Protein AF-R9KFT6-F1 (afdb_monomer_lite)

Foldseek 3Di:
DPPPPPDDDPVRLVVLLVCVVVVVDDLVRCCVVVVDHSVRNVVSNVD

pLDDT: mean 81.94, std 12.47, range [38.47, 91.25]

Structure (mmCIF, N/CA/C/O backbone):
data_AF-R9KFT6-F1
#
_entry.id   AF-R9KFT6-F1
#
loop_
_atom_site.group_PDB
_atom_site.id
_atom_site.type_symbol
_atom_site.label_atom_id
_atom_site.label_alt_id
_atom_site.label_comp_id
_atom_site.label_asym_id
_atom_site.label_entity_id
_atom_site.label_seq_id
_atom_site.pdbx_PDB_ins_code
_atom_site.Cartn_x
_atom_site.Cartn_y
_atom_site.Cartn_z
_atom_site.occupancy
_atom_site.B_iso_or_equiv
_atom_site.auth_seq_id
_atom_site.auth_comp_id
_atom_site.auth_asym_id
_atom_site.auth_atom_id
_atom_site.pdbx_PDB_model_num
ATOM 1 N N . MET A 1 1 ? -0.211 -3.785 28.573 1.00 38.47 1 MET A N 1
ATOM 2 C CA . MET A 1 1 ? 0.899 -3.243 27.756 1.00 38.47 1 MET A CA 1
ATOM 3 C C . MET A 1 1 ? 0.348 -2.920 26.375 1.00 38.47 1 MET A C 1
ATOM 5 O O . MET A 1 1 ? 0.096 -3.840 25.603 1.00 38.47 1 MET A O 1
ATOM 9 N N . ALA A 1 2 ? 0.037 -1.651 26.102 1.00 48.59 2 ALA A N 1
ATOM 10 C CA . ALA A 1 2 ? -0.505 -1.247 24.808 1.00 48.59 2 ALA A CA 1
ATOM 11 C C . ALA A 1 2 ? 0.616 -1.333 23.771 1.00 48.59 2 ALA A C 1
ATOM 13 O O . ALA A 1 2 ? 1.585 -0.577 23.806 1.00 48.59 2 ALA A O 1
ATOM 14 N N . LYS A 1 3 ? 0.519 -2.328 22.891 1.00 51.09 3 LYS A N 1
ATOM 15 C CA . LYS A 1 3 ? 1.410 -2.467 21.744 1.00 51.09 3 LYS A CA 1
ATOM 16 C C . LYS A 1 3 ? 1.102 -1.256 20.877 1.00 51.09 3 LYS A C 1
ATOM 18 O O . LYS A 1 3 ? -0.003 -1.173 20.350 1.00 51.09 3 LYS A O 1
ATOM 23 N N . ASN A 1 4 ? 2.026 -0.306 20.795 1.00 55.00 4 ASN A N 1
ATOM 24 C CA . ASN A 1 4 ? 1.918 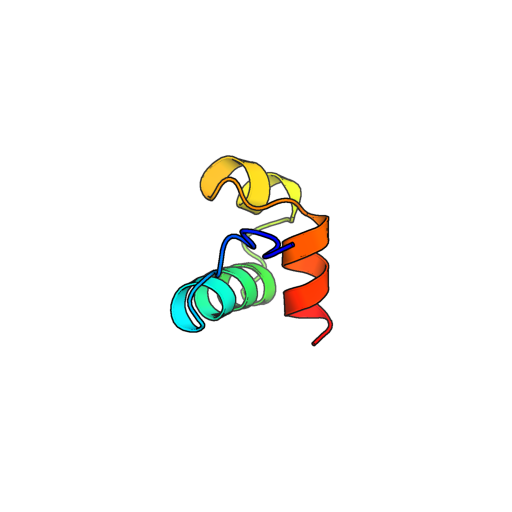0.864 19.932 1.00 55.00 4 ASN A CA 1
ATOM 25 C C . ASN A 1 4 ? 2.028 0.392 18.474 1.00 55.00 4 ASN A C 1
ATOM 27 O O . ASN A 1 4 ? 3.054 0.565 17.817 1.00 55.00 4 ASN A O 1
ATOM 31 N N . GLN A 1 5 ? 1.010 -0.334 18.009 1.00 59.16 5 GLN A N 1
ATOM 32 C CA . GLN A 1 5 ? 0.933 -0.800 16.643 1.00 59.16 5 GLN A CA 1
ATOM 33 C C . GLN A 1 5 ? 0.807 0.451 15.791 1.00 59.16 5 GLN A C 1
ATOM 35 O O . GLN A 1 5 ? -0.083 1.269 16.011 1.00 59.16 5 GLN A O 1
ATOM 40 N N . LYS A 1 6 ? 1.739 0.627 14.853 1.00 65.31 6 LYS A N 1
ATOM 41 C CA . LYS A 1 6 ? 1.575 1.610 13.788 1.00 65.31 6 LYS A CA 1
ATOM 42 C C . LYS A 1 6 ? 0.288 1.239 13.051 1.00 65.31 6 LYS A C 1
ATOM 44 O O . LYS A 1 6 ? 0.273 0.304 12.253 1.00 65.31 6 LYS A O 1
ATOM 49 N N . SER A 1 7 ? -0.804 1.908 13.399 1.00 71.62 7 SER A N 1
ATOM 50 C CA . SER A 1 7 ? -2.083 1.738 12.731 1.00 71.62 7 SER A CA 1
ATOM 51 C C . SER A 1 7 ? -1.986 2.441 11.392 1.00 71.62 7 SER A C 1
ATOM 53 O O . SER A 1 7 ? -2.043 3.664 11.310 1.00 71.62 7 SER A O 1
ATOM 55 N N . TYR A 1 8 ? -1.792 1.656 10.343 1.00 82.00 8 TYR A N 1
ATOM 56 C CA . TYR A 1 8 ? -1.976 2.137 8.985 1.00 82.00 8 TYR A CA 1
ATOM 57 C C . TYR A 1 8 ? -3.469 2.345 8.750 1.00 82.00 8 TYR A C 1
ATOM 59 O O . TYR A 1 8 ? -4.273 1.457 9.064 1.00 82.00 8 TYR A O 1
ATOM 67 N N . THR A 1 9 ? -3.833 3.511 8.221 1.00 86.44 9 THR A N 1
ATOM 68 C CA . THR A 1 9 ? -5.211 3.800 7.826 1.00 86.44 9 THR A CA 1
ATOM 69 C C . THR A 1 9 ? -5.658 2.827 6.737 1.00 86.44 9 THR A C 1
ATOM 71 O O . THR A 1 9 ? -4.840 2.289 5.987 1.00 86.44 9 THR A O 1
ATOM 74 N N . LEU A 1 10 ? -6.965 2.576 6.663 1.00 85.94 10 LEU A N 1
ATOM 75 C CA . LEU A 1 10 ? -7.555 1.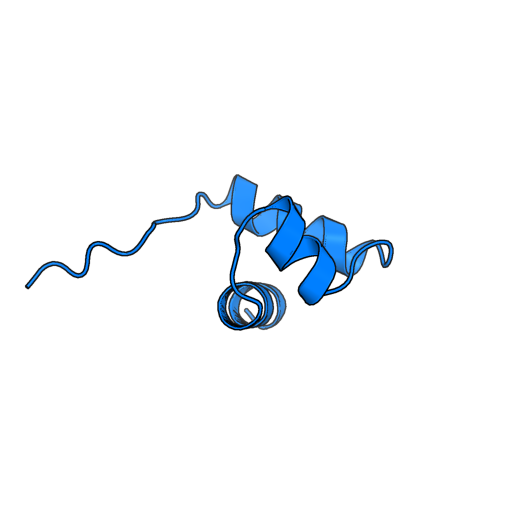718 5.632 1.00 85.94 10 LEU A CA 1
ATOM 76 C C . LEU A 1 10 ? -7.191 2.201 4.225 1.00 85.94 10 LEU A C 1
ATOM 78 O O . LEU A 1 10 ? -6.760 1.393 3.412 1.00 85.94 10 LEU A O 1
ATOM 82 N N . GLU A 1 11 ? -7.261 3.510 3.982 1.00 88.50 11 GLU A N 1
ATOM 83 C CA . GLU A 1 11 ? -6.877 4.126 2.705 1.00 88.50 11 GLU A CA 1
ATOM 84 C C . GLU A 1 11 ? -5.427 3.818 2.327 1.00 88.50 11 GLU A C 1
ATOM 86 O O . GLU A 1 11 ? -5.153 3.402 1.205 1.00 88.50 11 GLU A O 1
ATOM 91 N N . PHE A 1 12 ? -4.499 3.930 3.281 1.00 89.12 12 PHE A N 1
ATOM 92 C CA . PHE A 1 12 ? -3.095 3.629 3.025 1.00 89.12 12 PHE A CA 1
ATOM 93 C C . PHE A 1 12 ? -2.876 2.147 2.704 1.00 89.12 12 PHE A C 1
ATOM 95 O O . PHE A 1 12 ? -2.152 1.815 1.769 1.00 89.12 12 PHE A O 1
ATOM 102 N N . LYS A 1 13 ? -3.528 1.238 3.442 1.00 89.50 13 LYS A N 1
ATOM 103 C CA . LYS A 1 13 ? -3.471 -0.200 3.133 1.00 89.50 13 LYS A CA 1
ATOM 104 C C . LYS A 1 13 ? -4.008 -0.481 1.733 1.00 89.50 13 LYS A C 1
ATOM 106 O O . LYS A 1 13 ? -3.378 -1.221 0.982 1.00 89.50 13 LYS A O 1
ATOM 111 N N . GLN A 1 14 ? -5.144 0.127 1.393 1.00 90.38 14 GLN A N 1
ATOM 112 C CA . GLN A 1 14 ? -5.809 -0.064 0.111 1.00 90.38 14 GLN A CA 1
ATOM 113 C C . GLN A 1 14 ? -4.938 0.426 -1.044 1.00 90.38 14 GLN A C 1
ATOM 115 O O . GLN A 1 14 ? -4.795 -0.300 -2.019 1.00 90.38 14 GLN A O 1
ATOM 120 N N . GLN A 1 15 ? -4.289 1.586 -0.903 1.00 91.19 15 GLN A N 1
ATOM 121 C CA . GLN A 1 15 ? -3.361 2.118 -1.902 1.00 91.19 15 GLN A CA 1
ATOM 122 C C . GLN A 1 15 ? -2.212 1.141 -2.190 1.00 91.19 15 GLN A C 1
ATOM 124 O O . GLN A 1 15 ? -1.878 0.894 -3.343 1.00 91.19 15 GLN A O 1
ATOM 129 N N . ILE A 1 16 ? -1.617 0.551 -1.151 1.00 89.69 16 ILE A N 1
ATOM 130 C CA . ILE A 1 16 ? -0.504 -0.397 -1.305 1.00 89.69 16 ILE A CA 1
ATOM 131 C C . ILE A 1 16 ? -0.967 -1.702 -1.966 1.00 89.69 16 ILE A C 1
ATOM 133 O O . ILE A 1 16 ? -0.268 -2.244 -2.821 1.00 89.69 16 ILE A O 1
ATOM 137 N N . VAL A 1 17 ? -2.140 -2.211 -1.578 1.00 89.19 17 VAL A N 1
ATOM 138 C CA . VAL A 1 17 ? -2.732 -3.415 -2.181 1.00 89.19 17 VAL A CA 1
ATOM 139 C C . VAL A 1 17 ? -3.113 -3.164 -3.641 1.00 89.19 17 VAL A C 1
ATOM 141 O O . VAL A 1 17 ? -2.880 -4.031 -4.477 1.00 89.19 17 VAL A O 1
ATOM 144 N N . ASP A 1 18 ? -3.655 -1.993 -3.965 1.00 91.25 18 ASP A N 1
ATOM 145 C CA . ASP A 1 18 ? -4.008 -1.601 -5.331 1.00 91.25 18 ASP A CA 1
ATOM 146 C C . ASP A 1 18 ? -2.764 -1.492 -6.222 1.00 91.25 18 ASP A C 1
ATOM 148 O O . ASP A 1 18 ? -2.695 -2.155 -7.252 1.00 91.25 18 ASP A O 1
ATOM 152 N N . LEU A 1 19 ? -1.717 -0.793 -5.765 1.00 90.12 19 LEU A N 1
ATOM 153 C CA . LEU A 1 19 ? -0.431 -0.697 -6.469 1.00 90.12 19 LEU A CA 1
ATOM 154 C C . LEU A 1 19 ? 0.204 -2.066 -6.736 1.00 90.12 19 LEU A C 1
ATOM 156 O O . LEU A 1 19 ? 0.827 -2.271 -7.784 1.00 90.12 19 LEU A O 1
ATOM 160 N N . TYR A 1 20 ? 0.070 -2.99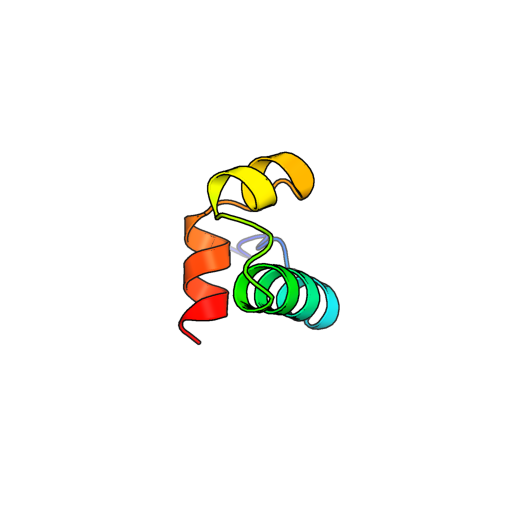6 -5.787 1.00 88.00 20 TYR A N 1
ATOM 161 C CA . TYR A 1 20 ? 0.538 -4.369 -5.951 1.00 88.00 20 TYR A CA 1
ATOM 162 C C . TYR A 1 20 ? -0.294 -5.126 -6.998 1.00 88.00 20 TYR A C 1
ATOM 164 O O . TYR A 1 20 ? 0.272 -5.751 -7.895 1.00 88.00 20 TYR A O 1
ATOM 172 N N . ASN A 1 21 ? -1.627 -5.042 -6.927 1.00 86.69 21 ASN A N 1
ATOM 173 C CA . ASN A 1 21 ? -2.538 -5.694 -7.877 1.00 86.69 21 ASN A CA 1
ATOM 174 C C . ASN A 1 21 ? -2.463 -5.099 -9.289 1.00 86.69 21 ASN A C 1
ATOM 176 O O . ASN A 1 21 ? -2.634 -5.825 -10.265 1.00 86.69 21 ASN A O 1
ATOM 180 N N . ALA A 1 22 ? -2.142 -3.811 -9.411 1.00 88.56 22 ALA A N 1
ATOM 181 C CA . ALA A 1 22 ? -1.885 -3.147 -10.683 1.00 88.56 22 ALA A CA 1
ATOM 182 C C . ALA A 1 22 ? -0.655 -3.723 -11.417 1.00 88.56 22 ALA A C 1
ATOM 184 O O . ALA A 1 22 ? -0.419 -3.391 -12.577 1.00 88.56 22 ALA A O 1
ATOM 185 N N . GLY A 1 23 ? 0.147 -4.578 -10.764 1.00 78.00 23 GLY A N 1
ATOM 186 C CA . GLY A 1 23 ? 1.262 -5.309 -11.374 1.00 78.00 23 GLY A CA 1
ATOM 187 C C . GLY A 1 23 ? 2.511 -4.463 -11.642 1.00 78.00 23 GLY A C 1
ATOM 188 O O . GLY A 1 23 ? 3.514 -4.988 -12.118 1.00 78.00 23 GLY A O 1
ATOM 189 N N . GLY A 1 24 ? 2.475 -3.168 -11.316 1.00 75.75 24 GLY A N 1
ATOM 190 C CA . GLY A 1 24 ? 3.587 -2.231 -11.504 1.00 75.75 24 GLY A CA 1
ATOM 191 C C . GLY A 1 24 ? 4.572 -2.163 -10.333 1.00 75.75 24 GLY A C 1
ATOM 192 O O . GLY A 1 24 ? 5.605 -1.506 -10.445 1.00 75.75 24 GLY A O 1
ATOM 193 N N . THR A 1 25 ? 4.275 -2.817 -9.205 1.00 82.19 25 THR A N 1
ATOM 194 C CA . THR A 1 25 ? 5.115 -2.762 -8.001 1.00 82.19 25 THR A CA 1
ATOM 195 C C . THR A 1 25 ? 5.322 -4.138 -7.372 1.00 82.19 25 THR A C 1
ATOM 197 O O . THR A 1 25 ? 4.457 -5.008 -7.392 1.00 82.19 25 THR A O 1
ATOM 200 N N . SER A 1 26 ? 6.510 -4.348 -6.802 1.00 83.31 26 SER A N 1
ATOM 201 C CA . SER A 1 26 ? 6.878 -5.568 -6.070 1.00 83.31 26 SER A CA 1
ATOM 202 C C . SER A 1 26 ? 7.053 -5.276 -4.578 1.00 83.31 26 SER A C 1
ATOM 204 O O . SER A 1 26 ? 7.385 -4.153 -4.202 1.00 83.31 26 SER A O 1
ATOM 206 N N . TYR A 1 27 ? 6.925 -6.294 -3.717 1.00 84.81 27 TYR A N 1
ATOM 207 C CA . TYR A 1 27 ? 7.137 -6.172 -2.262 1.00 84.81 27 TYR A CA 1
ATOM 208 C C . TYR A 1 27 ? 8.376 -5.346 -1.845 1.00 84.81 27 TYR A C 1
ATOM 210 O O . TYR A 1 27 ? 8.215 -4.439 -1.032 1.00 84.81 27 TYR A O 1
ATOM 218 N N . PRO A 1 28 ? 9.595 -5.588 -2.379 1.00 86.44 28 PRO A N 1
ATOM 219 C CA . PRO A 1 28 ? 10.774 -4.794 -2.013 1.00 86.44 28 PRO A CA 1
ATOM 220 C C . PRO A 1 28 ? 10.714 -3.333 -2.483 1.00 86.44 28 PRO A C 1
ATOM 222 O O . PRO A 1 28 ? 11.350 -2.471 -1.881 1.00 86.44 28 PRO A O 1
ATOM 225 N N . GLN A 1 29 ? 9.960 -3.041 -3.543 1.00 89.00 29 GLN A N 1
ATOM 226 C CA . 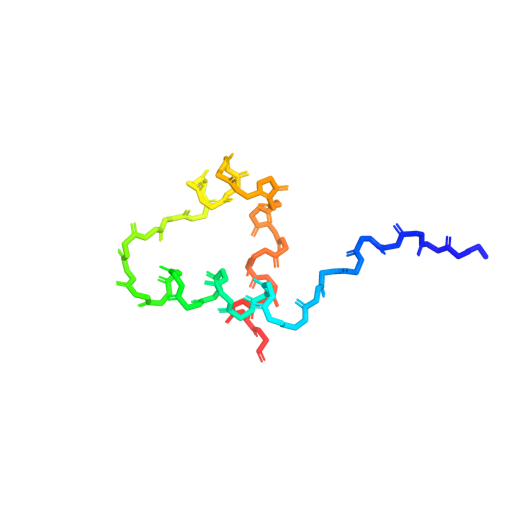GLN A 1 29 ? 9.787 -1.682 -4.053 1.00 89.00 29 GLN A CA 1
ATOM 227 C C . GLN A 1 29 ? 8.832 -0.894 -3.153 1.00 89.00 29 GLN A C 1
ATOM 229 O O . GLN A 1 29 ? 9.185 0.187 -2.695 1.00 89.00 29 GLN A O 1
ATOM 234 N N . LEU A 1 30 ? 7.689 -1.489 -2.799 1.00 87.94 30 LEU A N 1
ATOM 235 C CA . LEU A 1 30 ? 6.735 -0.909 -1.849 1.00 87.94 30 LEU A CA 1
ATOM 236 C C . LEU A 1 30 ? 7.358 -0.720 -0.457 1.00 87.94 30 LEU A C 1
ATOM 238 O O . LEU A 1 30 ? 7.106 0.283 0.206 1.00 87.94 30 LEU A O 1
ATOM 242 N N . GLU A 1 31 ? 8.218 -1.646 -0.024 1.00 89.88 31 GLU A N 1
ATOM 243 C CA . GLU A 1 31 ? 8.952 -1.516 1.237 1.00 89.88 31 GLU A CA 1
ATOM 244 C C . GLU A 1 31 ? 9.913 -0.327 1.235 1.00 89.88 31 GLU A C 1
ATOM 246 O O . GLU A 1 31 ? 9.966 0.411 2.217 1.00 89.88 31 GLU A O 1
ATOM 251 N N . ARG A 1 32 ? 10.645 -0.109 0.138 1.00 88.56 32 ARG A N 1
ATOM 252 C CA . ARG A 1 32 ? 11.554 1.037 0.008 1.00 88.56 32 ARG A CA 1
ATOM 253 C C . ARG A 1 32 ? 10.823 2.367 -0.137 1.00 88.56 32 ARG A C 1
ATOM 255 O O . ARG A 1 32 ? 11.256 3.347 0.454 1.00 88.56 32 ARG A O 1
ATOM 262 N N . GLU A 1 33 ? 9.752 2.398 -0.921 1.00 89.31 33 GLU A N 1
ATOM 263 C CA . GLU A 1 33 ? 9.022 3.624 -1.255 1.00 89.31 33 GLU A CA 1
ATOM 264 C C . GLU A 1 33 ? 8.151 4.105 -0.088 1.00 89.31 33 GLU A C 1
ATOM 266 O O . GLU A 1 33 ? 8.160 5.285 0.254 1.00 89.31 33 GLU A O 1
ATOM 271 N N . TYR A 1 34 ? 7.462 3.179 0.584 1.00 87.75 34 TYR A N 1
ATOM 272 C CA . TYR A 1 34 ? 6.513 3.496 1.653 1.00 87.75 34 TYR A CA 1
ATOM 273 C C . TYR A 1 34 ? 7.021 3.148 3.057 1.00 87.75 34 TYR A C 1
ATOM 275 O O . TYR A 1 34 ? 6.339 3.418 4.048 1.00 87.75 34 TYR A O 1
ATOM 283 N N . GLY A 1 35 ? 8.191 2.513 3.180 1.00 87.12 35 GLY A N 1
ATOM 284 C CA . GLY A 1 35 ? 8.732 2.076 4.472 1.00 87.12 35 GLY A CA 1
ATOM 285 C C . GLY A 1 35 ? 7.903 0.972 5.138 1.00 87.12 35 GLY A C 1
ATOM 286 O O . GLY A 1 35 ? 7.941 0.816 6.362 1.00 87.12 35 GLY A O 1
ATOM 287 N N . VAL A 1 36 ? 7.099 0.237 4.363 1.00 86.56 36 VAL A N 1
ATOM 288 C CA . VAL A 1 36 ? 6.204 -0.809 4.872 1.00 86.56 36 VAL A CA 1
ATOM 289 C C . VAL A 1 36 ? 6.864 -2.165 4.698 1.00 86.56 36 VAL A C 1
ATOM 291 O O . VAL A 1 36 ? 7.154 -2.585 3.586 1.00 86.56 36 VAL A O 1
ATOM 294 N N . ASN A 1 37 ? 7.055 -2.893 5.794 1.00 88.81 37 ASN A N 1
ATOM 295 C CA . ASN A 1 37 ? 7.697 -4.198 5.722 1.00 88.81 37 ASN A CA 1
ATOM 296 C C . ASN A 1 37 ? 6.924 -5.166 4.810 1.00 88.81 37 ASN A C 1
ATOM 298 O O . ASN A 1 37 ? 5.697 -5.263 4.906 1.00 88.81 37 ASN A O 1
ATOM 302 N N . ARG A 1 38 ? 7.640 -5.960 4.006 1.00 88.19 38 ARG A N 1
ATOM 303 C CA . ARG A 1 38 ? 7.039 -6.971 3.116 1.00 88.19 38 ARG A CA 1
ATOM 304 C C . ARG A 1 38 ? 6.018 -7.877 3.814 1.00 88.19 38 ARG A C 1
ATOM 306 O O . ARG A 1 38 ? 5.010 -8.246 3.221 1.00 88.19 38 ARG A O 1
ATOM 313 N N . SER A 1 39 ? 6.268 -8.220 5.080 1.00 87.69 39 SER A N 1
ATOM 314 C CA . SER A 1 39 ? 5.417 -9.115 5.875 1.00 87.69 39 SER A CA 1
ATOM 315 C C . SER A 1 39 ? 4.059 -8.473 6.159 1.00 87.69 39 SER A C 1
ATOM 317 O O . SER A 1 39 ? 3.028 -9.138 6.118 1.00 87.69 39 SER A O 1
ATOM 319 N N . THR A 1 40 ? 4.066 -7.160 6.385 1.00 88.19 40 THR A N 1
ATOM 320 C CA . THR A 1 40 ? 2.870 -6.344 6.585 1.00 88.19 40 THR A CA 1
ATOM 321 C C . THR A 1 40 ? 2.049 -6.266 5.299 1.00 88.19 40 THR A C 1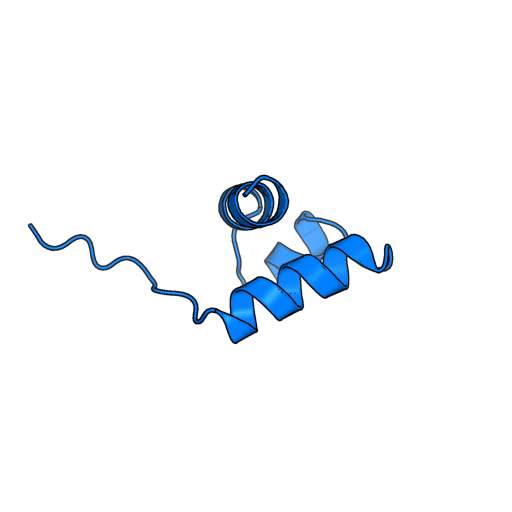
ATOM 323 O O . THR A 1 40 ? 0.852 -6.529 5.335 1.00 88.19 40 THR A O 1
ATOM 326 N N . ILE A 1 41 ? 2.698 -5.989 4.161 1.00 88.44 41 ILE A N 1
ATOM 327 C CA . ILE A 1 41 ? 2.043 -5.928 2.843 1.00 88.44 41 ILE A CA 1
ATOM 328 C C . ILE A 1 41 ? 1.440 -7.288 2.483 1.00 88.44 41 ILE A C 1
ATOM 330 O O . ILE A 1 41 ? 0.285 -7.367 2.079 1.00 88.44 41 ILE A O 1
ATOM 334 N N . SER A 1 42 ? 2.184 -8.378 2.694 1.00 88.06 42 SER A N 1
ATOM 335 C CA . SER A 1 42 ? 1.688 -9.736 2.446 1.00 88.06 42 SER A CA 1
ATOM 336 C C . SER A 1 42 ? 0.443 -10.056 3.280 1.00 88.06 42 SER A C 1
ATOM 338 O O . SER A 1 42 ? -0.475 -10.690 2.770 1.00 88.06 42 SER A O 1
ATOM 340 N N . GLY A 1 43 ? 0.372 -9.578 4.527 1.00 88.75 43 GLY A N 1
ATOM 341 C CA . GLY A 1 43 ? -0.821 -9.704 5.369 1.00 88.75 43 GLY A CA 1
ATOM 342 C C . GLY A 1 43 ? -2.007 -8.835 4.932 1.00 88.75 43 GLY A C 1
ATOM 343 O O . GLY A 1 43 ? -3.135 -9.111 5.330 1.00 88.75 43 GLY A O 1
ATOM 344 N N . TRP A 1 44 ? -1.788 -7.790 4.132 1.00 89.81 44 TRP A N 1
ATOM 345 C CA . TRP A 1 44 ? -2.868 -6.987 3.544 1.00 89.81 44 TRP A CA 1
ATOM 346 C C . TRP A 1 44 ? -3.379 -7.585 2.240 1.00 89.81 44 TRP A C 1
ATOM 348 O O . TRP A 1 44 ? -4.579 -7.586 2.020 1.00 89.81 44 TRP A O 1
ATOM 358 N N . VAL A 1 45 ? -2.486 -8.133 1.415 1.00 83.12 45 VAL A N 1
ATOM 359 C CA . VAL A 1 45 ? -2.848 -8.806 0.157 1.00 83.12 45 VAL A CA 1
ATOM 360 C C . VAL A 1 45 ? -3.535 -10.158 0.407 1.00 83.12 45 VAL A C 1
ATOM 362 O O . VAL A 1 45 ? -4.342 -10.589 -0.405 1.00 83.12 45 VAL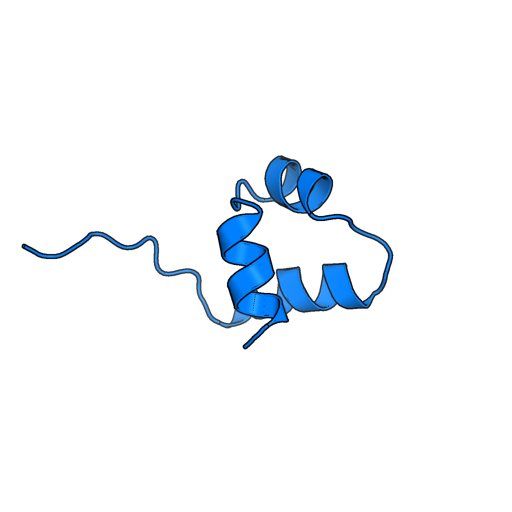 A O 1
ATOM 365 N N . LYS A 1 46 ? -3.208 -10.847 1.512 1.00 81.56 46 LYS A N 1
ATOM 366 C CA . LYS A 1 46 ? -3.820 -12.135 1.903 1.00 81.56 46 LYS A CA 1
ATOM 367 C C . LYS A 1 46 ? -5.105 -12.021 2.734 1.00 81.56 46 LYS A C 1
ATOM 369 O O . LYS A 1 46 ? -5.669 -13.066 3.057 1.00 81.56 46 LYS A O 1
ATOM 374 N N . GLN A 1 47 ? -5.480 -10.817 3.167 1.00 65.94 47 GLN A N 1
ATOM 375 C CA . GLN A 1 47 ? -6.731 -10.587 3.902 1.00 65.94 47 GLN A CA 1
ATOM 376 C C . GLN A 1 47 ? -7.919 -10.661 2.950 1.00 65.94 47 GLN A C 1
ATOM 378 O O . GLN A 1 47 ? -8.950 -11.208 3.390 1.00 65.94 47 GLN A O 1
#

Radius of gyration: 11.02 Å; chains: 1; bounding box: 19×16×39 Å

Secondary structure (DSSP, 8-state):
---------HHHHHHHHHHHHTTS--HHHHHHHH---HHHHHHHHT-

Sequence (47 aa):
MAKNQKSYTLEFKQQIVDLYNAGGTSYPQLEREYGVNRSTISGWVKQ